Protein AF-A0A971LG37-F1 (afdb_monomer_lite)

Foldseek 3Di:
DDWAWAFDPDDPGDIDTDQALPHDPLLQVVVVVVCVVPVPDDDDDDDQPDVVSVVVSVVSSVVSNVD

Secondary structure (DSSP, 8-state):
-B-EEEE-TTSS--EEEE-TTSS---HHHHHHHHHHH-TT----B---SSHHHHHHHHHHHHHHHH-

Sequence (67 aa):
HVKDCRLDVGLTVAIREVLLGEGEVPIRYYMDQINQLDPDMPVLLEHLPDMDAYRLAKKNLDDILEG

pLDDT: mean 94.5, std 4.27, range [70.62, 97.69]

Structure (mmCIF, N/CA/C/O backbone):
data_AF-A0A971LG37-F1
#
_entry.id   AF-A0A971LG37-F1
#
loop_
_atom_site.group_PDB
_atom_site.id
_atom_site.type_symbol
_atom_site.label_atom_id
_atom_site.label_alt_id
_atom_site.label_comp_id
_atom_site.label_asym_id
_atom_site.label_entity_id
_atom_site.label_seq_id
_atom_site.pdbx_PDB_ins_code
_atom_site.Cartn_x
_atom_site.Cartn_y
_atom_site.Cartn_z
_atom_site.occupancy
_atom_site.B_iso_or_equiv
_atom_site.auth_seq_id
_atom_site.auth_comp_id
_atom_site.auth_asym_id
_atom_site.auth_atom_id
_atom_site.pdbx_PDB_model_num
ATOM 1 N N . HIS A 1 1 ? 1.428 -4.174 8.038 1.00 93.12 1 HIS A N 1
ATOM 2 C CA . HIS A 1 1 ? 2.384 -3.538 7.111 1.00 93.12 1 HIS A CA 1
ATOM 3 C C . HIS A 1 1 ? 1.679 -3.334 5.793 1.00 93.12 1 HIS A C 1
ATOM 5 O O . HIS A 1 1 ? 0.970 -4.239 5.364 1.00 93.12 1 HIS A O 1
ATOM 11 N N . VAL A 1 2 ? 1.833 -2.166 5.192 1.00 94.38 2 VAL A N 1
ATOM 12 C CA . VAL A 1 2 ? 1.223 -1.831 3.914 1.00 94.38 2 VAL A CA 1
ATOM 13 C C . VAL A 1 2 ? 2.307 -1.862 2.856 1.00 94.38 2 VAL A C 1
ATOM 15 O O . VAL A 1 2 ? 3.344 -1.212 2.978 1.00 94.38 2 VAL A O 1
ATOM 18 N N . LYS A 1 3 ? 2.038 -2.683 1.851 1.00 94.12 3 LYS A N 1
ATOM 19 C CA . LYS A 1 3 ? 2.841 -2.905 0.659 1.00 94.12 3 LYS A CA 1
ATOM 20 C C . LYS A 1 3 ? 1.894 -3.032 -0.519 1.00 94.12 3 LYS A C 1
ATOM 22 O O . LYS A 1 3 ? 0.719 -3.359 -0.338 1.00 94.12 3 LYS A O 1
ATOM 27 N N . ASP A 1 4 ? 2.432 -2.798 -1.699 1.00 95.94 4 ASP A N 1
ATOM 28 C CA . ASP A 1 4 ? 1.704 -2.923 -2.946 1.00 95.94 4 ASP A CA 1
ATOM 29 C C . ASP A 1 4 ? 2.401 -3.938 -3.841 1.00 95.94 4 ASP A C 1
ATOM 31 O O . ASP A 1 4 ? 3.613 -4.170 -3.751 1.00 95.94 4 ASP A O 1
AT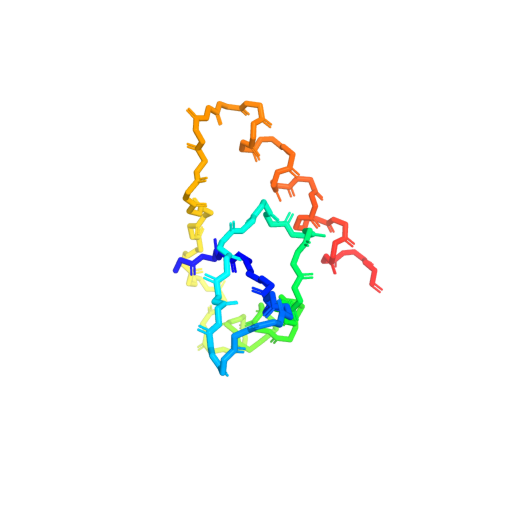OM 35 N N . CYS A 1 5 ? 1.616 -4.603 -4.669 1.00 96.12 5 CYS A N 1
ATOM 36 C CA . CYS A 1 5 ? 2.113 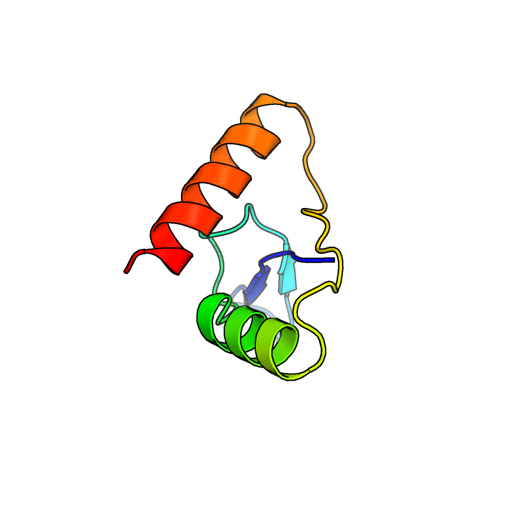-5.625 -5.560 1.00 96.12 5 CYS A CA 1
ATOM 37 C C . CYS A 1 5 ? 1.310 -5.653 -6.848 1.00 96.12 5 CYS A C 1
ATOM 39 O O . CYS A 1 5 ? 0.149 -5.255 -6.901 1.00 96.12 5 CYS A O 1
ATOM 41 N N . ARG A 1 6 ? 1.953 -6.159 -7.893 1.00 96.00 6 ARG A N 1
ATOM 42 C CA . ARG A 1 6 ? 1.313 -6.460 -9.170 1.00 96.00 6 ARG A CA 1
ATOM 43 C C . ARG A 1 6 ? 1.460 -7.939 -9.490 1.00 96.00 6 ARG A C 1
ATOM 45 O O . ARG A 1 6 ? 2.431 -8.578 -9.062 1.00 96.00 6 ARG A O 1
ATOM 52 N N . LEU A 1 7 ? 0.520 -8.465 -10.264 1.00 96.56 7 LEU A N 1
ATOM 53 C CA . LEU A 1 7 ? 0.599 -9.815 -10.804 1.00 96.56 7 LEU A CA 1
ATOM 54 C C . LEU A 1 7 ? 1.187 -9.754 -12.222 1.00 96.56 7 LEU A C 1
ATOM 56 O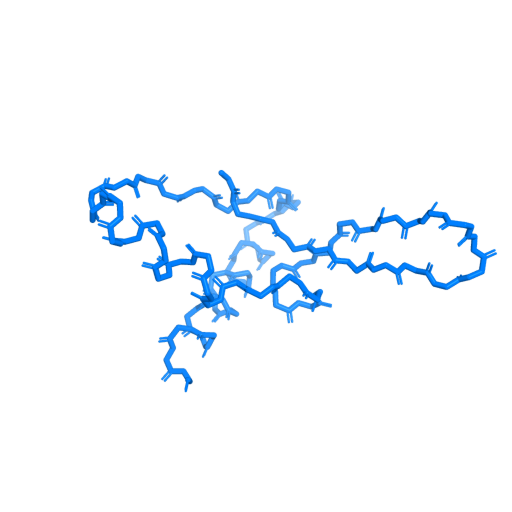 O . LEU A 1 7 ? 0.520 -9.358 -13.173 1.00 96.56 7 LEU A O 1
ATOM 60 N N . ASP A 1 8 ? 2.454 -10.139 -12.367 1.00 95.69 8 ASP A N 1
ATOM 61 C CA . ASP A 1 8 ? 3.125 -10.165 -13.666 1.00 95.69 8 ASP A CA 1
ATOM 62 C C . ASP A 1 8 ? 2.518 -11.268 -14.560 1.00 95.69 8 ASP A C 1
ATOM 64 O O . ASP A 1 8 ? 2.272 -12.400 -14.133 1.00 95.69 8 ASP A O 1
ATOM 68 N N . VAL A 1 9 ? 2.330 -10.956 -15.844 1.00 94.25 9 VAL A N 1
ATOM 69 C CA . VAL A 1 9 ? 1.886 -11.924 -16.858 1.00 94.25 9 VAL A CA 1
ATOM 70 C C . VAL A 1 9 ? 3.031 -12.839 -17.314 1.00 94.25 9 VAL A C 1
ATOM 72 O O . VAL A 1 9 ? 4.200 -12.460 -17.289 1.00 94.25 9 VAL A O 1
ATOM 75 N N . GLY A 1 10 ? 2.697 -14.041 -17.798 1.00 94.31 10 GLY A N 1
ATOM 76 C CA . GLY A 1 10 ? 3.654 -14.976 -18.417 1.00 94.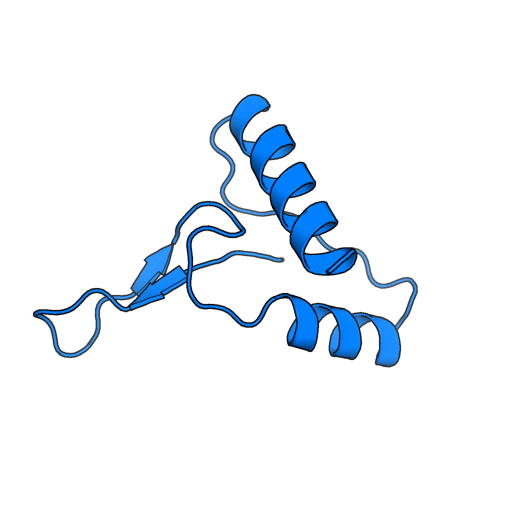31 10 GLY A CA 1
ATOM 77 C C . GLY A 1 10 ? 4.081 -16.161 -17.545 1.00 94.31 10 GLY A C 1
ATOM 78 O O . GLY A 1 10 ? 4.726 -17.080 -18.044 1.00 94.31 10 GLY A O 1
ATOM 79 N N . LEU A 1 11 ? 3.675 -16.187 -16.276 1.00 95.00 11 LEU A N 1
ATOM 80 C CA . LEU A 1 11 ? 3.793 -17.335 -15.374 1.00 95.00 11 LEU A CA 1
ATOM 81 C C . LEU A 1 11 ? 2.437 -17.597 -14.711 1.00 95.00 11 LEU A C 1
ATOM 83 O O . LEU A 1 11 ? 1.618 -16.690 -14.606 1.00 95.00 11 LEU A O 1
ATOM 87 N N . THR A 1 12 ? 2.200 -18.826 -14.239 1.00 96.81 12 THR A N 1
ATOM 88 C CA . THR A 1 12 ? 0.954 -19.168 -13.524 1.00 96.81 12 THR A CA 1
ATOM 89 C C . THR A 1 12 ? 0.757 -18.295 -12.284 1.00 96.81 12 THR A C 1
ATOM 91 O O . THR A 1 12 ? -0.366 -17.902 -11.987 1.00 96.81 12 THR A O 1
ATOM 94 N N . VAL A 1 13 ? 1.845 -17.985 -11.571 1.00 96.81 13 VAL A N 1
ATOM 95 C CA . VAL A 1 13 ? 1.863 -17.035 -10.455 1.00 96.81 13 VAL A CA 1
ATOM 96 C C . VAL A 1 13 ? 3.205 -16.311 -10.458 1.00 96.81 13 VAL A C 1
ATOM 98 O O . VAL A 1 13 ? 4.251 -16.946 -10.330 1.00 96.81 13 VAL A O 1
ATOM 101 N N . ALA A 1 14 ? 3.172 -14.987 -10.576 1.00 97.31 14 ALA A N 1
ATOM 102 C CA . ALA A 1 14 ? 4.333 -14.126 -10.399 1.00 97.31 14 ALA A CA 1
ATOM 103 C C . ALA A 1 14 ? 3.893 -12.820 -9.737 1.00 97.31 14 ALA A C 1
ATOM 105 O O . ALA A 1 14 ? 3.393 -11.916 -10.395 1.00 97.31 14 ALA A O 1
ATOM 106 N N . ILE A 1 15 ? 4.053 -12.736 -8.418 1.00 96.81 15 ILE A N 1
ATOM 107 C CA . ILE A 1 15 ? 3.716 -11.535 -7.651 1.00 96.81 15 ILE A CA 1
ATOM 108 C C . ILE A 1 15 ? 4.998 -10.740 -7.454 1.00 96.81 15 ILE A C 1
ATOM 110 O O . ILE A 1 15 ? 5.997 -11.280 -6.973 1.00 96.81 15 ILE A O 1
ATOM 114 N N . ARG A 1 16 ? 4.968 -9.463 -7.823 1.00 95.44 16 ARG A N 1
ATOM 115 C CA . ARG A 1 16 ? 6.094 -8.551 -7.643 1.00 95.44 16 ARG A CA 1
ATOM 116 C C . ARG A 1 16 ? 5.689 -7.426 -6.714 1.00 95.44 16 ARG A C 1
ATOM 118 O O . ARG A 1 16 ? 4.722 -6.724 -6.993 1.00 95.44 16 ARG A O 1
ATOM 125 N N . GLU A 1 17 ? 6.443 -7.260 -5.635 1.00 94.31 17 GLU A N 1
ATOM 126 C CA . GLU A 1 17 ? 6.339 -6.076 -4.787 1.00 94.31 17 GLU A CA 1
ATOM 127 C C . GLU A 1 17 ? 6.819 -4.852 -5.565 1.00 94.31 17 GLU A C 1
ATOM 129 O O . GLU A 1 17 ? 7.837 -4.895 -6.263 1.00 94.31 17 GLU A O 1
ATOM 134 N N . VAL A 1 18 ? 6.057 -3.773 -5.461 1.00 94.12 18 VAL A N 1
ATOM 135 C CA . VAL A 1 18 ? 6.332 -2.493 -6.111 1.00 94.12 18 VAL A CA 1
ATOM 136 C C . VAL A 1 18 ? 6.132 -1.368 -5.105 1.00 94.12 18 VAL A C 1
ATOM 138 O O . VAL A 1 18 ? 5.659 -1.593 -3.987 1.00 94.12 18 VAL A O 1
ATOM 141 N N . LEU A 1 19 ? 6.526 -0.153 -5.481 1.00 94.31 19 LEU A N 1
ATOM 142 C CA . LEU A 1 19 ? 6.295 1.001 -4.627 1.00 94.31 19 LEU A CA 1
ATOM 143 C C . LEU A 1 19 ? 4.787 1.200 -4.422 1.00 94.31 19 LEU A C 1
ATOM 145 O O . LEU A 1 19 ? 3.995 0.993 -5.340 1.00 94.31 19 LEU A O 1
ATOM 149 N N . LEU A 1 20 ? 4.391 1.603 -3.212 1.00 95.50 20 LEU A N 1
ATOM 150 C CA . LEU A 1 20 ? 2.988 1.846 -2.885 1.00 95.50 20 LEU A CA 1
ATOM 151 C C . LEU A 1 20 ? 2.347 2.815 -3.886 1.00 95.50 20 LEU A C 1
ATOM 153 O O . LEU A 1 20 ? 2.865 3.914 -4.073 1.00 95.50 20 LEU A O 1
ATOM 157 N N . GLY A 1 21 ? 1.228 2.419 -4.496 1.00 93.81 21 GLY A N 1
ATOM 158 C CA . GLY A 1 21 ? 0.520 3.194 -5.516 1.00 93.81 21 GLY A CA 1
ATOM 159 C C . GLY A 1 21 ? 0.925 2.875 -6.959 1.00 93.81 21 GLY A C 1
ATOM 160 O O . GLY A 1 21 ? 0.319 3.412 -7.881 1.00 93.81 21 GLY A O 1
ATOM 161 N N . GLU A 1 22 ? 1.916 2.006 -7.172 1.00 94.50 22 GLU A N 1
ATOM 162 C CA . GLU A 1 22 ? 2.298 1.499 -8.499 1.00 94.50 22 GLU A CA 1
ATOM 163 C C . GLU A 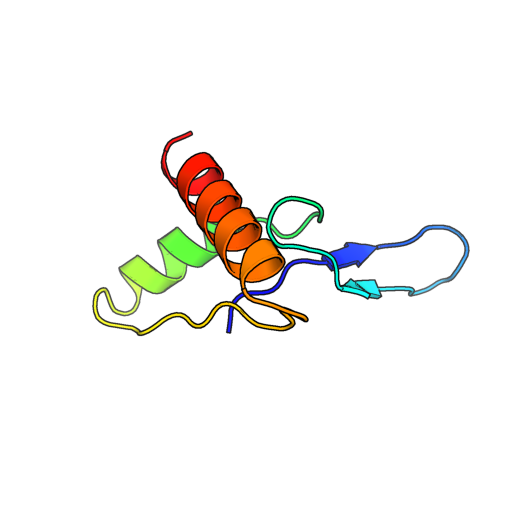1 22 ? 1.787 0.075 -8.773 1.00 94.50 22 GLU A C 1
ATOM 165 O O . GLU A 1 22 ? 2.030 -0.471 -9.854 1.00 94.50 22 GLU A O 1
ATOM 170 N N . GLY A 1 23 ? 1.135 -0.558 -7.795 1.00 95.31 23 GLY A N 1
ATOM 171 C CA . GLY A 1 23 ? 0.595 -1.905 -7.920 1.00 95.31 23 GLY A CA 1
ATOM 172 C C . GLY A 1 23 ? -0.917 -1.928 -8.109 1.00 95.31 23 GLY A C 1
ATOM 173 O O . GLY A 1 23 ? -1.537 -0.983 -8.594 1.00 95.31 23 GLY A O 1
ATOM 174 N N . GLU A 1 24 ? -1.499 -3.074 -7.779 1.00 96.38 24 GLU A N 1
ATOM 175 C CA . GLU A 1 24 ? -2.899 -3.408 -8.044 1.00 96.38 24 GLU A CA 1
ATOM 176 C C . GLU A 1 24 ? -3.674 -3.698 -6.752 1.00 96.38 24 GLU A C 1
ATOM 178 O O . GLU A 1 24 ? -4.861 -4.036 -6.794 1.00 96.38 24 GLU A O 1
ATOM 183 N N . VAL A 1 25 ? -3.028 -3.584 -5.586 1.00 96.06 25 VAL A N 1
ATOM 184 C CA . VAL A 1 25 ? -3.702 -3.819 -4.309 1.00 96.06 25 VAL A CA 1
ATOM 185 C C . VAL A 1 25 ? -4.735 -2.706 -4.086 1.00 96.06 25 VAL A C 1
ATOM 187 O O . VAL A 1 25 ? -4.403 -1.528 -4.206 1.00 96.06 25 VAL A O 1
ATOM 190 N N . PRO A 1 26 ? -5.990 -3.022 -3.712 1.00 96.56 26 PRO A N 1
ATOM 191 C CA . PRO A 1 26 ? -7.006 -2.011 -3.427 1.00 96.56 26 PRO A CA 1
ATOM 192 C C . PRO A 1 26 ? -6.749 -1.338 -2.065 1.00 96.56 26 PRO A C 1
ATOM 194 O O . PRO A 1 26 ? -7.462 -1.572 -1.088 1.00 96.56 26 PRO A O 1
ATOM 197 N N . ILE A 1 27 ? -5.709 -0.501 -1.992 1.00 96.56 27 ILE A N 1
ATOM 198 C CA . ILE A 1 27 ? -5.196 0.103 -0.752 1.00 96.56 27 ILE A CA 1
ATOM 199 C C . ILE A 1 27 ? -6.283 0.875 0.002 1.00 96.56 27 ILE A C 1
ATOM 201 O O . ILE A 1 27 ? -6.431 0.665 1.204 1.00 96.56 27 ILE A O 1
ATOM 205 N N . ARG A 1 28 ? -7.085 1.697 -0.694 1.00 96.75 28 ARG A N 1
ATOM 206 C CA . ARG A 1 28 ? -8.229 2.425 -0.114 1.00 96.75 28 ARG A CA 1
ATOM 207 C C . ARG A 1 28 ? -9.127 1.506 0.707 1.00 96.75 28 ARG A C 1
ATOM 209 O O . ARG A 1 28 ? -9.346 1.753 1.886 1.00 96.75 28 ARG A O 1
ATOM 216 N N . TYR A 1 29 ? -9.600 0.428 0.081 1.00 97.38 29 TYR A N 1
ATOM 217 C CA . TYR A 1 29 ? -10.520 -0.510 0.712 1.00 97.38 29 TYR A CA 1
ATOM 218 C C . TYR A 1 29 ? -9.919 -1.079 2.000 1.00 97.38 29 TYR A C 1
ATOM 220 O O . TYR A 1 29 ? -10.570 -1.069 3.041 1.00 97.38 29 TYR A O 1
ATOM 228 N N . TYR A 1 30 ? -8.662 -1.527 1.960 1.00 96.75 30 TYR A N 1
ATOM 229 C CA . TYR A 1 30 ? -8.014 -2.081 3.147 1.00 96.75 30 TYR A CA 1
ATOM 230 C C . TYR A 1 30 ? -7.788 -1.040 4.244 1.00 96.75 30 TYR A C 1
ATOM 232 O O . TYR A 1 30 ? -7.983 -1.366 5.411 1.00 96.75 30 TYR A O 1
ATOM 240 N N . MET A 1 31 ? -7.433 0.200 3.900 1.00 96.19 31 MET A N 1
ATOM 241 C CA . MET A 1 31 ? -7.300 1.279 4.883 1.00 96.19 31 MET A CA 1
ATOM 242 C C . MET A 1 31 ? -8.635 1.606 5.551 1.00 96.19 31 MET A C 1
ATOM 244 O O . MET A 1 31 ? -8.683 1.745 6.771 1.00 96.19 31 MET A O 1
ATOM 248 N N . ASP A 1 32 ? -9.727 1.635 4.785 1.00 96.75 32 ASP A N 1
ATOM 249 C CA . ASP A 1 32 ? -11.068 1.849 5.331 1.00 96.75 32 ASP A CA 1
ATOM 250 C C . ASP A 1 32 ? -11.460 0.718 6.293 1.00 96.75 32 ASP A C 1
ATOM 252 O O . ASP A 1 32 ? -12.034 0.974 7.352 1.00 96.75 32 ASP A O 1
ATOM 256 N N . GLN A 1 33 ? -11.130 -0.536 5.956 1.00 97.44 33 GLN A N 1
ATOM 257 C CA . GLN A 1 33 ? -11.371 -1.684 6.836 1.00 97.44 33 GLN A CA 1
ATOM 258 C C . GLN A 1 33 ? -10.499 -1.652 8.099 1.00 97.44 33 GLN A C 1
ATOM 260 O O . GLN A 1 33 ? -10.997 -1.953 9.181 1.00 97.44 33 GLN A O 1
ATOM 265 N N . ILE A 1 34 ? -9.224 -1.264 7.989 1.00 96.19 34 ILE A N 1
ATOM 266 C CA . ILE A 1 34 ? -8.322 -1.110 9.141 1.00 96.19 34 ILE A CA 1
ATOM 267 C C . ILE A 1 34 ? -8.862 -0.036 10.088 1.00 96.19 34 ILE A C 1
ATOM 269 O O . ILE A 1 34 ? -9.007 -0.298 11.278 1.00 96.19 34 ILE A O 1
ATOM 273 N N . ASN A 1 35 ? -9.244 1.126 9.555 1.00 95.69 35 ASN A N 1
ATOM 274 C CA . ASN A 1 35 ? -9.780 2.229 10.349 1.00 95.69 35 ASN A CA 1
ATOM 275 C C . ASN A 1 35 ? -11.119 1.876 11.027 1.00 95.69 35 ASN A C 1
ATOM 277 O O . ASN A 1 35 ? -11.397 2.346 12.125 1.00 95.69 35 ASN A O 1
ATOM 281 N N . GLN A 1 36 ? -11.952 1.039 10.397 1.00 97.69 36 GLN A N 1
ATOM 282 C CA . GLN A 1 36 ? -13.181 0.519 11.016 1.00 97.69 36 GLN A CA 1
ATOM 283 C C . GLN A 1 36 ? -12.904 -0.498 12.127 1.00 97.69 36 GLN A C 1
ATOM 285 O O . GLN A 1 36 ? -13.676 -0.577 13.082 1.00 97.69 36 GLN A O 1
ATOM 290 N N . LEU A 1 37 ? -11.844 -1.295 11.988 1.00 97.69 37 LEU A N 1
ATOM 291 C CA . LEU A 1 37 ? -11.472 -2.314 12.963 1.00 97.69 37 LEU A CA 1
ATOM 292 C C . LEU A 1 37 ? -10.890 -1.686 14.234 1.00 97.69 37 LEU A C 1
ATOM 294 O O . LEU A 1 37 ? -11.300 -2.053 15.334 1.00 97.69 37 LEU A O 1
ATOM 298 N N . ASP A 1 38 ? -9.942 -0.765 14.071 1.00 97.62 38 ASP A N 1
ATOM 299 C CA . ASP A 1 38 ? -9.318 -0.002 15.152 1.00 97.62 38 ASP A CA 1
ATOM 300 C C . ASP A 1 38 ? -8.694 1.290 14.575 1.00 97.62 38 ASP A C 1
ATOM 302 O O . ASP A 1 38 ? -7.683 1.214 13.868 1.00 97.62 38 ASP A O 1
ATOM 306 N N . PRO A 1 39 ? -9.271 2.475 14.862 1.00 95.31 39 PRO A N 1
ATOM 307 C CA . PRO A 1 39 ? -8.757 3.760 14.380 1.00 95.31 39 PRO A CA 1
ATOM 308 C C . PRO A 1 39 ? -7.338 4.091 14.858 1.00 95.31 39 PRO A C 1
ATOM 310 O O . PRO A 1 39 ? -6.652 4.889 14.220 1.00 95.31 39 PRO A O 1
ATOM 313 N N . ASP A 1 40 ? -6.893 3.490 15.963 1.00 95.94 40 ASP A N 1
ATOM 314 C CA . ASP A 1 40 ? -5.568 3.722 16.538 1.00 95.94 40 ASP A CA 1
ATOM 315 C C . ASP A 1 40 ? -4.534 2.696 16.041 1.00 95.94 40 ASP A C 1
ATOM 317 O O . ASP A 1 40 ? -3.368 2.725 16.455 1.00 95.94 40 ASP A O 1
ATOM 321 N N . MET A 1 41 ? -4.925 1.787 15.136 1.00 95.56 41 MET A N 1
ATOM 322 C CA . MET A 1 41 ? -4.036 0.749 14.629 1.00 95.56 41 MET A CA 1
ATOM 323 C C . MET A 1 41 ? -2.868 1.361 13.844 1.00 95.56 41 MET A C 1
ATOM 325 O O . MET A 1 41 ? -3.072 1.982 12.795 1.00 95.56 41 MET A O 1
ATOM 329 N N . PRO A 1 42 ? -1.611 1.148 14.278 1.00 94.62 42 PRO A N 1
ATOM 330 C CA . PRO A 1 42 ? -0.471 1.688 13.564 1.00 94.62 42 PRO A CA 1
ATOM 331 C C . PRO A 1 42 ? -0.276 0.959 12.234 1.00 94.62 42 PRO A C 1
ATOM 333 O O . PRO A 1 42 ? -0.267 -0.273 12.156 1.00 94.62 42 PRO A O 1
ATOM 336 N N . VAL A 1 43 ? -0.026 1.738 11.185 1.00 93.31 43 VAL A N 1
ATOM 337 C CA . VAL A 1 43 ? 0.313 1.229 9.858 1.00 93.31 43 VAL A CA 1
ATOM 338 C C . VAL A 1 43 ? 1.760 1.575 9.524 1.00 93.31 43 VAL A C 1
ATOM 340 O O . VAL A 1 43 ? 2.191 2.718 9.639 1.00 93.31 43 VAL A O 1
ATOM 343 N N . LEU A 1 44 ? 2.510 0.567 9.080 1.00 94.44 44 LEU A N 1
ATOM 344 C CA . LEU A 1 44 ? 3.895 0.699 8.631 1.00 94.44 44 LEU A CA 1
ATOM 345 C C . LEU A 1 44 ? 3.966 0.570 7.109 1.00 94.44 44 LEU A C 1
ATOM 347 O O . LEU A 1 44 ? 3.497 -0.440 6.580 1.00 94.44 44 LEU A O 1
ATOM 351 N N . LEU A 1 45 ? 4.593 1.539 6.438 1.00 93.31 45 LEU A N 1
ATOM 352 C CA . LEU A 1 45 ? 5.004 1.424 5.035 1.00 93.31 45 LEU A CA 1
ATOM 353 C C . LEU A 1 45 ? 6.260 0.550 4.944 1.00 93.31 45 LEU A C 1
ATOM 355 O O . LEU A 1 45 ? 7.260 0.839 5.600 1.00 93.31 45 LEU A O 1
ATOM 359 N N . GLU A 1 46 ? 6.199 -0.529 4.171 1.00 85.12 46 GLU A N 1
ATOM 360 C CA . GLU A 1 46 ? 7.252 -1.552 4.108 1.00 85.12 46 GLU A CA 1
ATOM 361 C C . GLU A 1 46 ? 8.029 -1.503 2.778 1.00 85.12 46 GLU A C 1
AT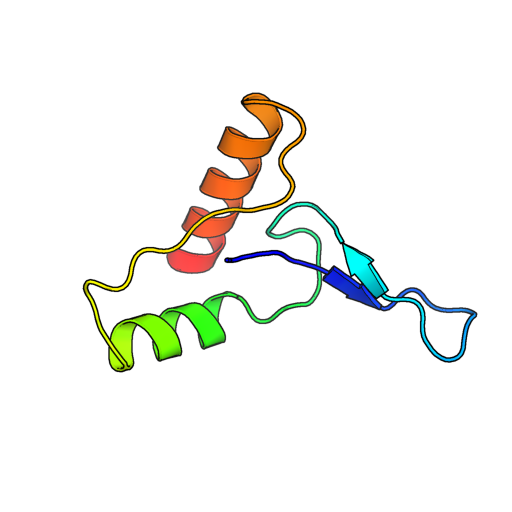OM 363 O O . GLU A 1 46 ? 7.544 -0.950 1.795 1.00 85.12 46 GLU A O 1
ATOM 368 N N . HIS A 1 47 ? 9.220 -2.117 2.741 1.00 70.62 47 HIS A N 1
ATOM 369 C CA . HIS A 1 47 ? 10.046 -2.312 1.532 1.00 70.62 47 HIS A CA 1
ATOM 370 C C . HIS A 1 47 ? 10.563 -1.032 0.855 1.00 70.62 47 HIS A C 1
ATOM 372 O O . HIS A 1 47 ? 10.607 -0.920 -0.368 1.00 70.62 47 HIS A O 1
ATOM 378 N N . LEU A 1 48 ? 11.025 -0.074 1.659 1.00 86.12 48 LEU A N 1
ATOM 379 C CA . LEU A 1 48 ? 11.552 1.194 1.161 1.00 86.12 48 LEU A CA 1
ATOM 380 C C . LEU A 1 48 ? 13.090 1.179 1.211 1.00 86.12 48 LEU A C 1
ATOM 382 O O . LEU A 1 48 ? 13.649 1.062 2.304 1.00 86.12 48 LEU A O 1
ATOM 386 N N . PRO A 1 49 ? 13.790 1.266 0.062 1.00 88.31 49 PRO A N 1
ATOM 387 C CA . PRO A 1 49 ? 15.253 1.198 0.014 1.00 88.31 49 PRO A CA 1
ATOM 388 C C . PRO A 1 49 ? 15.935 2.431 0.623 1.00 88.31 49 PRO A C 1
ATOM 390 O O . PRO A 1 49 ? 17.084 2.347 1.055 1.00 88.31 49 PRO A O 1
ATOM 393 N N . ASP A 1 50 ? 15.235 3.566 0.659 1.00 93.69 50 ASP A N 1
ATOM 394 C CA . ASP A 1 50 ? 15.737 4.847 1.139 1.00 93.69 50 ASP A CA 1
ATOM 395 C C . ASP A 1 50 ? 14.589 5.802 1.532 1.00 93.69 50 ASP A C 1
ATOM 397 O O . ASP A 1 50 ? 13.398 5.479 1.468 1.00 93.69 50 ASP A O 1
ATOM 401 N N . MET A 1 51 ? 14.963 7.006 1.970 1.00 94.88 51 MET A N 1
ATOM 402 C CA . MET A 1 51 ? 14.018 8.039 2.397 1.00 94.88 51 MET A CA 1
ATOM 403 C C . MET A 1 51 ? 13.259 8.701 1.242 1.00 94.88 51 MET A C 1
ATOM 405 O O . MET A 1 51 ? 12.193 9.268 1.483 1.00 94.88 51 MET A O 1
ATOM 409 N N . ASP A 1 52 ? 13.779 8.664 0.017 1.00 95.25 52 ASP A N 1
ATOM 410 C CA . ASP A 1 52 ? 13.082 9.228 -1.141 1.00 95.25 52 ASP A CA 1
ATOM 411 C C . ASP A 1 52 ? 11.935 8.311 -1.558 1.00 95.25 52 ASP A C 1
ATOM 413 O O . ASP A 1 52 ? 10.806 8.778 -1.728 1.00 95.25 52 ASP A O 1
ATOM 417 N N . ALA A 1 53 ? 12.180 7.000 -1.574 1.00 93.62 53 ALA A N 1
ATOM 418 C CA . ALA A 1 53 ? 11.143 5.991 -1.721 1.00 93.62 53 ALA A CA 1
ATOM 419 C C . ALA A 1 53 ? 10.075 6.125 -0.628 1.00 93.62 53 ALA A C 1
ATOM 421 O O . ALA A 1 53 ? 8.885 6.085 -0.934 1.00 93.62 53 ALA A O 1
ATOM 422 N N . TYR A 1 54 ? 10.471 6.354 0.633 1.00 94.62 54 TYR A N 1
ATOM 423 C CA . TYR A 1 54 ? 9.511 6.603 1.716 1.00 94.62 54 TYR A CA 1
ATOM 424 C C . TYR A 1 54 ? 8.611 7.809 1.438 1.00 94.62 54 TYR A C 1
ATOM 426 O O . TYR A 1 54 ? 7.391 7.710 1.568 1.00 94.62 54 TYR A O 1
ATOM 434 N N . ARG A 1 55 ? 9.194 8.949 1.050 1.00 95.62 55 ARG A N 1
ATOM 435 C CA . ARG A 1 55 ? 8.429 10.173 0.760 1.00 95.62 55 ARG A CA 1
ATOM 436 C C . ARG A 1 55 ? 7.448 9.952 -0.382 1.00 95.62 55 ARG A C 1
ATOM 438 O O . ARG A 1 55 ? 6.305 10.390 -0.282 1.00 95.62 55 ARG A O 1
ATOM 445 N N . LEU A 1 56 ? 7.883 9.263 -1.435 1.00 95.62 56 LEU A N 1
ATOM 446 C CA . LEU A 1 56 ? 7.039 8.969 -2.586 1.00 95.62 56 LEU A CA 1
ATOM 447 C C . LEU A 1 56 ? 5.910 7.996 -2.226 1.00 95.62 56 LEU A C 1
ATOM 449 O O . LEU A 1 56 ? 4.757 8.282 -2.524 1.00 95.62 56 LEU A O 1
ATOM 453 N N . ALA A 1 57 ? 6.203 6.916 -1.498 1.00 95.56 57 ALA A N 1
ATOM 454 C CA . ALA A 1 57 ? 5.183 5.988 -1.009 1.00 95.56 57 ALA A CA 1
ATOM 455 C C . ALA A 1 57 ? 4.158 6.684 -0.102 1.00 95.56 57 ALA A C 1
ATOM 457 O O . ALA A 1 57 ? 2.957 6.463 -0.242 1.00 95.56 57 ALA A O 1
ATOM 458 N N . LYS A 1 58 ? 4.613 7.558 0.806 1.00 95.69 58 LYS A N 1
ATOM 459 C CA . LYS A 1 58 ? 3.721 8.340 1.670 1.00 95.69 58 LYS A CA 1
ATOM 460 C C . LYS A 1 58 ? 2.834 9.280 0.857 1.00 95.69 58 LYS A C 1
ATOM 462 O O . LYS A 1 58 ? 1.638 9.324 1.114 1.00 95.69 58 LYS A O 1
ATOM 467 N N . LYS A 1 59 ? 3.399 9.980 -0.132 1.00 96.62 59 LYS A N 1
ATOM 468 C CA . LYS A 1 59 ? 2.630 10.838 -1.042 1.00 96.62 59 LYS A CA 1
ATOM 469 C C . LYS A 1 59 ? 1.568 10.033 -1.796 1.00 96.62 59 LYS A C 1
ATOM 471 O O . LYS A 1 59 ? 0.417 10.437 -1.820 1.00 96.62 59 LYS A O 1
ATOM 476 N N . ASN A 1 60 ? 1.941 8.893 -2.372 1.00 96.25 60 ASN A N 1
ATOM 477 C CA . ASN A 1 60 ? 1.006 8.044 -3.108 1.00 96.25 60 ASN A CA 1
ATOM 478 C C . ASN A 1 60 ? -0.122 7.534 -2.203 1.00 96.25 60 ASN A C 1
ATOM 480 O O . ASN A 1 60 ? -1.271 7.482 -2.631 1.00 96.25 60 ASN A O 1
ATOM 484 N N . LEU A 1 61 ? 0.187 7.191 -0.947 1.00 95.62 61 LEU A N 1
ATOM 485 C CA . LEU A 1 61 ? -0.841 6.842 0.028 1.00 95.62 61 LEU A CA 1
ATOM 486 C C . LEU A 1 61 ? -1.805 8.004 0.268 1.00 95.62 61 LEU A C 1
ATOM 488 O O . LEU A 1 61 ? -3.010 7.788 0.263 1.00 95.62 61 LEU A O 1
ATOM 492 N N . ASP A 1 62 ? -1.285 9.210 0.475 1.00 96.06 62 ASP A N 1
ATOM 493 C CA . ASP A 1 62 ? -2.113 10.394 0.708 1.00 96.06 62 ASP A CA 1
ATOM 494 C C . ASP A 1 62 ? -3.019 10.678 -0.496 1.00 96.06 62 ASP A C 1
ATOM 496 O O . ASP A 1 62 ? -4.222 10.830 -0.318 1.00 96.06 62 ASP A O 1
ATOM 500 N N . ASP A 1 63 ? -2.488 10.610 -1.720 1.00 96.94 63 ASP A N 1
ATOM 501 C CA . ASP A 1 63 ? -3.273 10.782 -2.948 1.00 96.94 63 ASP A CA 1
ATOM 502 C C . ASP A 1 63 ? -4.395 9.728 -3.065 1.00 96.94 63 ASP A C 1
ATOM 504 O O . ASP A 1 63 ? -5.537 10.060 -3.387 1.00 96.94 63 ASP A O 1
ATOM 508 N N . ILE A 1 64 ? -4.093 8.453 -2.770 1.00 95.81 64 ILE A N 1
ATOM 509 C CA . ILE A 1 64 ? -5.092 7.369 -2.718 1.00 95.81 64 ILE A CA 1
ATOM 510 C C . ILE A 1 64 ? -6.140 7.651 -1.645 1.00 95.81 64 ILE A C 1
ATOM 512 O O . ILE A 1 64 ? -7.287 7.244 -1.814 1.00 95.81 64 ILE A O 1
ATOM 516 N N . LEU A 1 65 ? -5.740 8.282 -0.534 1.00 94.12 65 LEU A N 1
ATOM 517 C CA . LEU A 1 65 ? -6.601 8.553 0.607 1.00 94.12 65 LEU A CA 1
ATOM 518 C C . LEU A 1 65 ? -7.429 9.843 0.489 1.00 94.12 65 LEU A C 1
ATOM 520 O O . LEU A 1 65 ? -8.450 9.961 1.176 1.00 94.12 65 LEU A O 1
ATOM 524 N N . GLU A 1 66 ? -7.072 10.747 -0.415 1.00 93.38 66 GLU A N 1
ATOM 525 C CA . GLU A 1 66 ? -7.815 11.973 -0.724 1.00 93.38 66 GLU A CA 1
ATOM 526 C C . GLU A 1 66 ? -8.808 11.815 -1.891 1.00 93.38 66 GLU A C 1
ATOM 528 O O . GLU A 1 66 ? -9.832 12.501 -1.897 1.00 93.38 66 GLU A O 1
ATOM 533 N N . GLY A 1 67 ? -8.526 10.923 -2.851 1.00 77.38 67 GLY A N 1
ATOM 534 C CA . GLY A 1 67 ? -9.386 10.631 -4.014 1.00 77.38 67 GLY A CA 1
ATOM 535 C C . GLY A 1 67 ? -10.519 9.649 -3.739 1.00 77.38 67 GLY A C 1
ATOM 536 O O . GLY A 1 67 ? -11.636 9.903 -4.241 1.00 77.38 67 GLY A O 1
#

Radius of gyration: 12.91 Å; chains: 1; bounding box: 29×31×35 Å